Protein AF-A0A8S9MAS7-F1 (afdb_monomer_lite)

Organism: Brassica cretica (NCBI:txid69181)

Secondary structure (DSSP, 8-state):
-----HHHHHHHHHHS-GGGHHHHHHH-HHHHHHHTSHHHHHHHHHTT----------

Foldseek 3Di:
DPDDPLVVVLLVLLPDACVCLVVQLVVDVSSVVSNPDVSSVVNNVVVVNDRPPPPVDD

Radius of gyration: 12.21 Å; chains: 1; bounding box: 27×18×38 Å

Structure (mmCIF, N/CA/C/O backbone):
data_AF-A0A8S9MAS7-F1
#
_entry.id   AF-A0A8S9MAS7-F1
#
loop_
_atom_site.group_PDB
_atom_site.id
_atom_site.type_symbol
_atom_site.label_atom_id
_atom_site.label_alt_id
_atom_site.label_comp_id
_atom_site.label_asym_id
_atom_site.label_entity_id
_atom_site.label_seq_id
_atom_site.pdbx_PDB_ins_code
_atom_site.Cartn_x
_atom_site.Cartn_y
_atom_site.Cartn_z
_atom_site.occupancy
_atom_site.B_iso_or_equiv
_atom_site.auth_seq_id
_atom_site.auth_comp_id
_atom_site.auth_asym_id
_atom_site.auth_atom_id
_atom_site.pdbx_PDB_model_num
ATOM 1 N N . ILE A 1 1 ? 13.053 -8.311 -11.013 1.00 57.56 1 ILE A N 1
ATOM 2 C CA . ILE A 1 1 ? 11.599 -8.164 -11.270 1.00 57.56 1 ILE A CA 1
ATOM 3 C C . ILE A 1 1 ? 11.416 -6.857 -12.031 1.00 57.56 1 ILE A C 1
ATOM 5 O O . ILE A 1 1 ? 11.859 -5.840 -11.504 1.00 57.56 1 ILE A O 1
ATOM 9 N N . PRO A 1 2 ? 10.881 -6.867 -13.262 1.00 65.50 2 PRO A N 1
ATOM 10 C CA . PRO A 1 2 ? 10.585 -5.632 -13.982 1.00 65.50 2 PRO A CA 1
ATOM 11 C C . PRO A 1 2 ? 9.647 -4.759 -13.140 1.00 65.50 2 PRO A C 1
ATOM 13 O O . PRO A 1 2 ? 8.720 -5.262 -12.504 1.00 65.50 2 PRO A O 1
ATOM 16 N N . SER A 1 3 ? 9.927 -3.459 -13.075 1.00 66.38 3 SER A N 1
ATOM 17 C CA . SER A 1 3 ? 9.111 -2.521 -12.308 1.00 66.38 3 SER A CA 1
ATOM 18 C C . SER A 1 3 ? 7.713 -2.460 -12.913 1.00 66.38 3 SER A C 1
ATOM 20 O O . SER A 1 3 ? 7.555 -2.006 -14.046 1.00 66.38 3 SER A O 1
ATOM 22 N N . LEU A 1 4 ? 6.704 -2.910 -12.162 1.00 73.31 4 LEU A N 1
ATOM 23 C CA . LEU A 1 4 ? 5.314 -2.689 -12.539 1.00 73.31 4 LEU A CA 1
ATOM 24 C C . LEU A 1 4 ? 5.063 -1.179 -12.687 1.00 73.31 4 LEU A C 1
ATOM 26 O O . LEU A 1 4 ? 5.616 -0.394 -11.905 1.00 73.31 4 LEU A O 1
ATOM 30 N N . PRO A 1 5 ? 4.203 -0.755 -13.627 1.00 81.94 5 PRO A N 1
ATOM 31 C CA . PRO A 1 5 ? 3.785 0.635 -13.702 1.00 81.94 5 PRO A CA 1
ATOM 32 C C . PRO A 1 5 ? 3.228 1.104 -12.351 1.00 81.94 5 PRO A C 1
ATOM 34 O O . PRO A 1 5 ? 2.518 0.363 -11.658 1.00 81.94 5 PRO A O 1
ATOM 37 N N . GLY A 1 6 ? 3.549 2.342 -11.966 1.00 79.88 6 GLY A N 1
ATOM 38 C CA . GLY A 1 6 ? 3.145 2.904 -10.674 1.00 79.88 6 GLY A CA 1
ATOM 39 C C . GLY A 1 6 ? 1.632 2.835 -10.458 1.00 79.88 6 GLY A C 1
ATOM 40 O O . GLY A 1 6 ? 1.186 2.455 -9.379 1.00 79.88 6 GLY A O 1
ATOM 41 N N . ASP A 1 7 ? 0.846 3.094 -11.504 1.00 82.75 7 ASP A N 1
ATOM 42 C CA . ASP A 1 7 ? -0.614 3.033 -11.434 1.00 82.75 7 ASP A CA 1
ATOM 43 C C . ASP A 1 7 ? -1.146 1.622 -11.192 1.00 82.75 7 ASP A C 1
ATOM 45 O O . ASP A 1 7 ? -2.072 1.460 -10.403 1.00 82.75 7 ASP A O 1
ATOM 49 N N . VAL A 1 8 ? -0.546 0.591 -11.790 1.00 86.81 8 VAL A N 1
ATOM 50 C CA . VAL A 1 8 ? -0.941 -0.806 -11.531 1.00 86.81 8 VAL A CA 1
ATOM 51 C C . VAL A 1 8 ? -0.612 -1.176 -10.086 1.00 86.81 8 VAL A C 1
ATOM 53 O O . VAL A 1 8 ? -1.416 -1.788 -9.387 1.00 86.81 8 VAL A O 1
ATOM 56 N N . THR A 1 9 ? 0.540 -0.718 -9.594 1.00 88.56 9 THR A N 1
ATOM 57 C CA . THR A 1 9 ? 0.964 -0.957 -8.210 1.00 88.56 9 THR A CA 1
ATOM 58 C C . THR A 1 9 ? 0.007 -0.325 -7.196 1.00 88.56 9 THR A C 1
ATOM 60 O O . THR A 1 9 ? -0.305 -0.941 -6.178 1.00 88.56 9 THR A O 1
ATOM 63 N N . VAL A 1 10 ? -0.493 0.886 -7.469 1.00 90.94 10 VAL A N 1
ATOM 64 C CA . VAL A 1 10 ? -1.480 1.549 -6.601 1.00 90.94 10 VAL A CA 1
ATOM 65 C C . VAL A 1 10 ? -2.817 0.808 -6.611 1.00 90.94 10 VAL A C 1
ATOM 67 O O . VAL A 1 10 ? -3.444 0.728 -5.560 1.00 90.94 10 VAL A O 1
ATOM 70 N N . ASP A 1 11 ? -3.254 0.247 -7.746 1.00 91.00 11 ASP A N 1
ATOM 71 C CA . ASP A 1 11 ? -4.495 -0.547 -7.789 1.00 91.00 11 ASP A CA 1
ATOM 72 C C . ASP A 1 11 ? -4.385 -1.822 -6.948 1.00 91.00 11 ASP A C 1
ATOM 74 O O . ASP A 1 11 ? -5.264 -2.111 -6.137 1.00 91.00 11 ASP A O 1
ATOM 78 N N . ILE A 1 12 ? -3.257 -2.530 -7.073 1.00 91.12 12 ILE A N 1
ATOM 79 C CA . ILE A 1 12 ? -2.971 -3.724 -6.272 1.00 91.12 12 ILE A CA 1
ATOM 80 C C . ILE A 1 12 ? -2.946 -3.363 -4.784 1.00 91.12 12 ILE A C 1
ATOM 82 O O . ILE A 1 12 ? -3.659 -3.977 -3.993 1.00 91.12 12 ILE A O 1
ATOM 86 N N . LEU A 1 13 ? -2.180 -2.335 -4.396 1.00 91.88 13 LEU A N 1
ATOM 87 C CA . LEU A 1 13 ? -2.101 -1.896 -3.000 1.00 91.88 13 LEU A CA 1
ATOM 88 C C . LEU A 1 13 ? -3.457 -1.438 -2.458 1.00 91.88 13 LEU A C 1
ATOM 90 O O . LEU A 1 13 ? -3.759 -1.710 -1.300 1.00 91.88 13 LEU A O 1
ATOM 94 N N . ALA A 1 14 ? -4.291 -0.781 -3.269 1.00 93.62 14 ALA A N 1
ATOM 95 C CA . ALA A 1 14 ? -5.604 -0.316 -2.830 1.00 93.62 14 ALA A CA 1
ATOM 96 C C . ALA A 1 14 ? -6.509 -1.479 -2.400 1.00 93.62 14 ALA A C 1
ATOM 98 O O . ALA A 1 14 ? -7.328 -1.302 -1.500 1.00 93.62 14 ALA A O 1
ATOM 99 N N . ARG A 1 15 ? -6.327 -2.668 -2.981 1.00 92.19 15 ARG A N 1
ATOM 100 C CA . ARG A 1 15 ? -7.084 -3.883 -2.646 1.00 92.19 15 ARG A CA 1
ATOM 101 C C . ARG A 1 15 ? -6.550 -4.623 -1.420 1.00 92.19 15 ARG A C 1
ATOM 103 O O . ARG A 1 15 ? -7.266 -5.431 -0.838 1.00 92.19 15 ARG A O 1
ATOM 110 N N . VAL A 1 16 ? -5.320 -4.338 -0.999 1.00 91.12 16 VAL A N 1
ATOM 111 C CA . VAL A 1 16 ? -4.704 -4.968 0.174 1.00 91.12 16 VAL A CA 1
ATOM 112 C C . VAL A 1 16 ? -5.254 -4.332 1.462 1.00 91.12 16 VAL A C 1
ATOM 114 O O . VAL A 1 16 ? -5.383 -3.108 1.543 1.00 91.12 16 VAL A O 1
ATOM 117 N N . PRO A 1 17 ? -5.582 -5.109 2.510 1.00 89.56 17 PR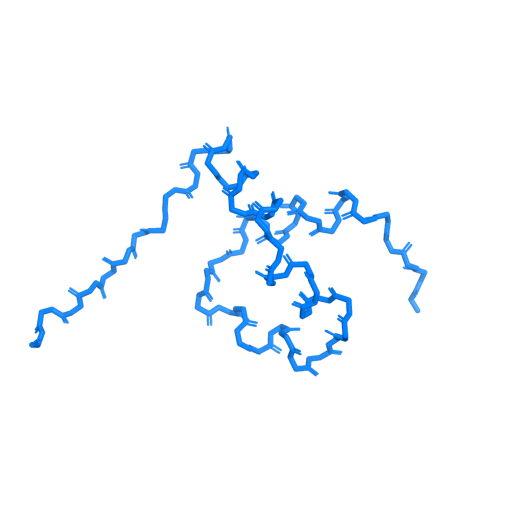O A N 1
ATOM 118 C CA . PRO A 1 17 ? -5.951 -4.541 3.805 1.00 89.56 17 PRO A CA 1
ATOM 119 C C . PRO A 1 17 ? -4.808 -3.708 4.406 1.00 89.56 17 PRO A C 1
ATOM 121 O O . PRO A 1 17 ? -3.666 -4.166 4.429 1.00 89.56 17 PRO A O 1
ATOM 124 N N . SER A 1 18 ? -5.115 -2.530 4.968 1.00 88.38 18 SER A N 1
ATOM 125 C CA . SER A 1 18 ? -4.111 -1.620 5.567 1.00 88.38 18 SER A CA 1
ATOM 126 C C . SER A 1 18 ? -3.232 -2.270 6.645 1.00 88.38 18 SER A C 1
ATOM 128 O O . SER A 1 18 ? -2.090 -1.864 6.833 1.00 88.38 18 SER A O 1
ATOM 130 N N . SER A 1 19 ? -3.701 -3.344 7.292 1.00 89.69 19 SER A N 1
ATOM 131 C CA . SER A 1 19 ? -2.909 -4.112 8.261 1.00 89.69 19 SER A CA 1
ATOM 132 C C . SER A 1 19 ? -1.598 -4.665 7.687 1.00 89.69 19 SER A C 1
ATOM 134 O O . SER A 1 19 ? -0.649 -4.869 8.435 1.00 89.69 19 SER A O 1
ATOM 136 N N . HIS A 1 20 ? -1.503 -4.858 6.368 1.00 91.50 20 HIS A N 1
ATOM 137 C CA . HIS A 1 20 ? -0.291 -5.351 5.704 1.00 91.50 20 HIS A CA 1
ATOM 138 C C . HIS A 1 20 ? 0.664 -4.227 5.272 1.00 91.50 20 HIS A C 1
ATOM 140 O O . HIS A 1 20 ? 1.803 -4.493 4.883 1.00 91.50 20 HIS A O 1
ATOM 146 N N . TYR A 1 21 ? 0.233 -2.963 5.321 1.00 91.81 21 TYR A N 1
ATOM 147 C CA . TYR A 1 21 ? 1.036 -1.825 4.872 1.00 91.81 21 TYR A CA 1
ATOM 148 C C . TYR A 1 21 ? 2.345 -1.625 5.650 1.00 91.81 21 TYR A C 1
ATOM 150 O O . TYR A 1 21 ? 3.340 -1.280 5.001 1.00 91.81 21 TYR A O 1
ATOM 158 N N . PRO A 1 22 ? 2.419 -1.866 6.977 1.00 92.81 22 PRO A N 1
ATOM 159 C CA . PRO A 1 22 ? 3.688 -1.813 7.699 1.00 92.81 22 PRO A CA 1
ATOM 160 C C . PRO A 1 22 ? 4.719 -2.779 7.108 1.00 92.81 22 PRO A C 1
ATOM 162 O O . PRO A 1 22 ? 5.812 -2.357 6.735 1.00 92.81 22 PRO A O 1
ATOM 165 N N . THR A 1 23 ? 4.341 -4.042 6.899 1.00 94.12 23 THR A N 1
ATOM 166 C CA . THR A 1 23 ? 5.218 -5.064 6.310 1.00 94.12 23 THR A CA 1
ATOM 167 C C . THR A 1 23 ? 5.621 -4.704 4.879 1.00 94.12 23 THR A C 1
ATOM 169 O O . THR A 1 23 ? 6.803 -4.735 4.533 1.00 94.12 23 THR A O 1
ATOM 172 N N . LEU A 1 24 ? 4.668 -4.273 4.047 1.00 91.19 24 LEU A N 1
ATOM 173 C CA . LEU A 1 24 ? 4.945 -3.882 2.658 1.00 91.19 24 LEU A CA 1
ATOM 174 C C . LEU A 1 24 ? 5.852 -2.640 2.550 1.00 91.19 24 LEU A C 1
ATOM 176 O O . LEU A 1 24 ? 6.638 -2.519 1.610 1.00 91.19 24 LEU A O 1
ATOM 180 N N . SER A 1 25 ? 5.804 -1.732 3.524 1.00 92.75 25 SER A N 1
ATOM 181 C CA . SER A 1 25 ? 6.672 -0.545 3.568 1.00 92.75 25 SER A CA 1
ATOM 182 C C . SER A 1 25 ? 8.134 -0.863 3.909 1.00 92.75 25 SER A C 1
ATOM 184 O O . SER A 1 25 ? 9.024 -0.034 3.665 1.00 92.75 25 SER A O 1
ATOM 186 N N . LEU A 1 26 ? 8.394 -2.040 4.486 1.00 93.38 26 LEU A N 1
ATOM 187 C CA . LEU A 1 26 ? 9.739 -2.508 4.825 1.00 93.38 26 LEU A CA 1
ATOM 188 C C . LEU A 1 26 ? 10.424 -3.190 3.638 1.00 93.38 26 LEU A C 1
ATOM 190 O O . LEU A 1 26 ? 11.623 -3.006 3.452 1.00 93.38 26 LEU A O 1
ATOM 194 N N . VAL A 1 27 ? 9.669 -3.902 2.796 1.00 89.50 27 VAL A N 1
ATOM 195 C CA . VAL A 1 27 ? 10.243 -4.669 1.675 1.00 89.50 27 VAL A CA 1
ATOM 196 C C . VAL A 1 27 ? 10.619 -3.805 0.466 1.00 89.50 27 VAL A C 1
ATOM 198 O O . VAL A 1 27 ? 11.428 -4.221 -0.359 1.00 89.50 27 VAL A O 1
ATOM 201 N N . SER A 1 28 ? 10.045 -2.602 0.326 1.00 88.00 28 SER A N 1
ATOM 202 C CA . SER A 1 28 ? 10.316 -1.726 -0.821 1.00 88.00 28 SER A CA 1
ATOM 203 C C . SER A 1 28 ? 10.153 -0.242 -0.502 1.00 88.00 28 SER A C 1
ATOM 205 O O . SE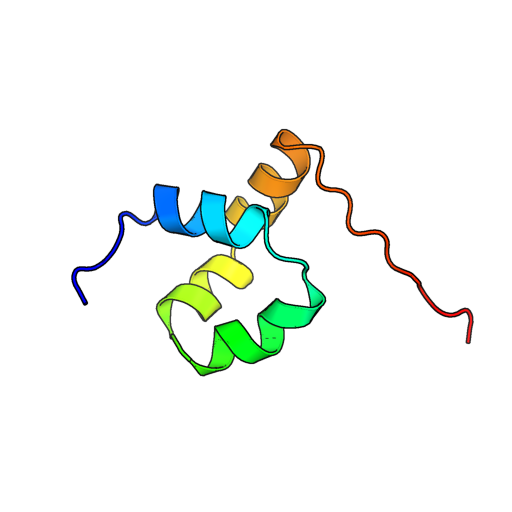R A 1 28 ? 9.118 0.210 -0.005 1.00 88.00 28 SER A O 1
ATOM 207 N N . LYS A 1 29 ? 11.150 0.561 -0.903 1.00 89.38 29 LYS A N 1
ATOM 208 C CA . LYS A 1 29 ? 11.078 2.033 -0.862 1.00 89.38 29 LYS A CA 1
ATOM 209 C C . LYS A 1 29 ? 9.919 2.568 -1.713 1.00 89.3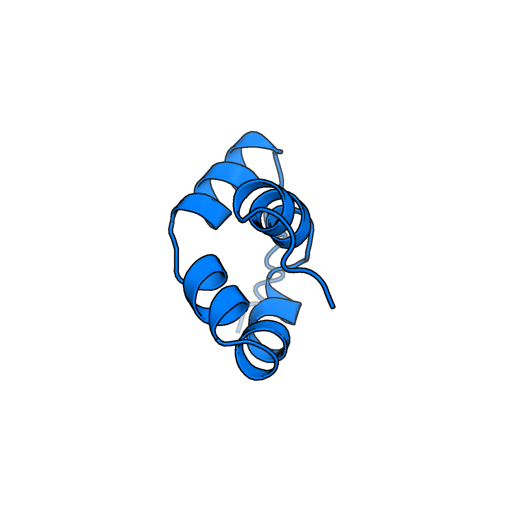8 29 LYS A C 1
ATOM 211 O O . LYS A 1 29 ? 9.325 3.584 -1.357 1.00 89.38 29 LYS A O 1
ATOM 216 N N . THR A 1 30 ? 9.586 1.893 -2.814 1.00 88.75 30 THR A N 1
ATOM 217 C CA . THR A 1 30 ? 8.467 2.272 -3.688 1.00 88.75 30 THR A CA 1
ATOM 218 C C . THR A 1 30 ? 7.135 2.055 -2.983 1.00 88.75 30 THR A C 1
ATOM 220 O O . THR A 1 30 ? 6.323 2.974 -2.944 1.00 88.75 30 THR A O 1
ATOM 223 N N . PHE A 1 31 ? 6.932 0.895 -2.350 1.00 90.12 31 PHE A N 1
ATOM 224 C CA . PHE A 1 31 ? 5.712 0.641 -1.576 1.00 90.12 31 PHE A CA 1
ATOM 225 C C . PHE A 1 31 ? 5.560 1.626 -0.427 1.00 90.12 31 PHE A C 1
ATOM 227 O O . PHE A 1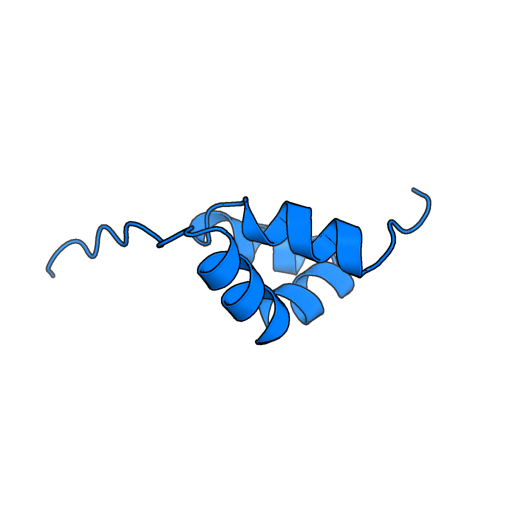 31 ? 4.490 2.205 -0.284 1.00 90.12 31 PHE A O 1
ATOM 234 N N . ARG A 1 32 ? 6.640 1.915 0.307 1.00 92.19 32 ARG A N 1
ATOM 235 C CA . ARG A 1 32 ? 6.624 2.943 1.356 1.00 92.19 32 ARG A CA 1
ATOM 236 C C . ARG A 1 32 ? 6.129 4.297 0.835 1.00 92.19 32 ARG A C 1
ATOM 238 O O . ARG A 1 32 ? 5.256 4.904 1.446 1.00 92.19 32 ARG A O 1
ATOM 245 N N . LYS A 1 33 ? 6.652 4.760 -0.309 1.00 92.62 33 LYS A N 1
ATOM 246 C CA . LYS A 1 33 ? 6.225 6.027 -0.932 1.00 92.62 33 LYS A CA 1
ATOM 247 C C . LYS A 1 33 ? 4.759 6.000 -1.372 1.00 92.62 33 LYS A C 1
ATOM 249 O O . LYS A 1 33 ? 4.065 6.998 -1.211 1.00 92.62 33 LYS A O 1
ATOM 254 N N . LEU A 1 34 ? 4.289 4.883 -1.929 1.00 91.38 34 LEU A N 1
ATOM 255 C CA . LEU A 1 34 ? 2.902 4.741 -2.381 1.00 91.38 34 LEU A CA 1
ATOM 256 C C . LEU A 1 34 ? 1.915 4.664 -1.210 1.00 91.38 34 LEU A C 1
ATOM 258 O O . LEU A 1 34 ? 0.873 5.307 -1.264 1.00 91.38 34 LEU A O 1
ATOM 262 N N . ILE A 1 35 ? 2.263 3.938 -0.146 1.00 92.44 35 ILE A N 1
ATOM 263 C CA . ILE A 1 35 ? 1.466 3.807 1.083 1.00 92.44 35 ILE A CA 1
ATOM 264 C C . ILE A 1 35 ? 1.330 5.150 1.802 1.00 92.44 35 ILE A C 1
ATOM 266 O O . ILE A 1 35 ? 0.251 5.483 2.286 1.00 92.44 35 ILE A O 1
ATOM 270 N N . ALA A 1 36 ? 2.399 5.948 1.825 1.00 91.56 36 ALA A N 1
ATOM 271 C CA . ALA A 1 36 ? 2.372 7.304 2.366 1.00 91.56 36 ALA A CA 1
ATOM 272 C C . ALA A 1 36 ? 1.652 8.317 1.450 1.00 91.56 36 ALA A C 1
ATOM 274 O O . ALA A 1 36 ? 1.412 9.452 1.855 1.00 91.56 36 ALA A O 1
ATOM 275 N N . SER A 1 37 ? 1.319 7.946 0.209 1.00 91.44 37 SER A N 1
ATOM 276 C CA . SER A 1 37 ? 0.699 8.857 -0.751 1.00 91.44 37 SER A CA 1
ATOM 277 C C . SER A 1 37 ? -0.826 8.904 -0.588 1.00 91.44 37 SER A C 1
ATOM 279 O O . SER A 1 37 ? -1.475 7.854 -0.553 1.00 91.44 37 SER A O 1
ATOM 281 N N . PRO A 1 38 ? -1.455 10.094 -0.642 1.00 90.50 38 PRO A N 1
ATOM 282 C CA . PRO A 1 38 ? -2.916 10.210 -0.639 1.00 90.50 38 PRO A CA 1
ATOM 283 C C . PRO A 1 38 ? -3.570 9.555 -1.867 1.00 90.50 38 PRO A C 1
ATOM 285 O O . PRO A 1 38 ? -4.753 9.217 -1.832 1.00 90.50 38 PRO A O 1
ATOM 288 N N . LYS A 1 39 ? -2.806 9.325 -2.949 1.00 91.31 39 LYS A N 1
ATOM 289 C CA . LYS A 1 39 ? -3.283 8.643 -4.164 1.00 91.31 39 LYS A CA 1
ATOM 290 C C . LYS A 1 39 ? -3.856 7.258 -3.859 1.00 91.31 39 LYS A C 1
ATOM 292 O O . LYS A 1 39 ? -4.874 6.884 -4.438 1.00 91.31 39 LYS A O 1
ATOM 297 N N . LEU A 1 40 ? -3.235 6.529 -2.931 1.00 92.50 40 LEU A N 1
ATOM 298 C CA . LEU A 1 40 ? -3.680 5.200 -2.530 1.00 92.50 40 LEU A CA 1
ATOM 299 C C . LEU A 1 40 ? -5.053 5.252 -1.856 1.00 92.50 40 LEU A C 1
ATOM 301 O O . LEU A 1 40 ? -5.968 4.538 -2.257 1.00 92.50 40 LEU A O 1
ATOM 305 N N . TYR A 1 41 ? -5.220 6.133 -0.870 1.00 90.88 41 TYR A N 1
ATOM 306 C CA . TYR A 1 41 ? -6.475 6.268 -0.128 1.00 90.88 41 TYR A CA 1
ATOM 307 C C . TYR A 1 41 ? -7.610 6.814 -0.997 1.00 90.88 41 TYR A C 1
ATOM 309 O O . TYR A 1 41 ? -8.741 6.339 -0.891 1.00 90.88 41 TYR A O 1
ATOM 317 N N . LYS A 1 42 ? -7.306 7.722 -1.933 1.00 92.56 42 LYS A N 1
ATOM 318 C CA . LYS A 1 42 ? -8.275 8.161 -2.946 1.00 92.56 42 LYS A CA 1
ATOM 319 C C . LYS A 1 42 ? -8.743 6.989 -3.809 1.00 92.56 42 LYS A C 1
ATOM 321 O O . LYS A 1 42 ? -9.942 6.835 -4.017 1.00 92.56 42 LYS A O 1
ATOM 326 N N . ARG A 1 43 ? -7.820 6.134 -4.266 1.00 93.62 43 ARG A N 1
ATOM 327 C CA . ARG A 1 43 ? -8.183 4.951 -5.055 1.00 93.62 43 ARG A CA 1
ATOM 328 C C . ARG A 1 43 ? -8.999 3.943 -4.247 1.00 93.62 43 ARG A C 1
ATOM 330 O O . ARG A 1 43 ? -9.983 3.427 -4.758 1.00 93.62 43 ARG A O 1
ATOM 337 N N . ARG A 1 44 ? -8.658 3.713 -2.976 1.00 92.88 44 ARG A N 1
ATOM 338 C CA . ARG A 1 44 ? -9.469 2.871 -2.077 1.00 92.88 44 ARG A CA 1
ATOM 339 C C . ARG A 1 44 ? -10.904 3.366 -1.967 1.00 92.88 44 ARG A C 1
ATOM 341 O O . ARG A 1 44 ? -11.826 2.570 -2.091 1.00 92.88 44 ARG A O 1
ATOM 348 N N . SER A 1 45 ? -11.080 4.675 -1.789 1.00 91.25 45 SER A N 1
ATOM 349 C CA . SER A 1 45 ? -12.403 5.299 -1.745 1.00 91.25 45 SER A CA 1
ATOM 350 C C . SER A 1 45 ? -13.167 5.114 -3.062 1.00 91.25 45 SER A C 1
ATOM 352 O O . SER A 1 45 ? -14.326 4.716 -3.024 1.00 91.25 45 SER A O 1
ATOM 354 N N . GLN A 1 46 ? -12.514 5.305 -4.215 1.00 92.88 46 GLN A N 1
ATOM 355 C CA . GLN A 1 46 ? -13.120 5.068 -5.536 1.00 92.88 46 GLN A CA 1
ATOM 356 C C . GLN A 1 46 ? -13.545 3.609 -5.751 1.00 92.88 46 GLN A C 1
ATOM 358 O O . GLN A 1 46 ? -14.552 3.355 -6.401 1.00 92.88 46 GLN A O 1
ATOM 363 N N . LEU A 1 47 ? -12.789 2.658 -5.198 1.00 91.44 47 LEU A N 1
ATOM 364 C CA . LEU A 1 47 ? -13.102 1.229 -5.253 1.00 91.44 47 LEU A CA 1
ATOM 365 C C . LEU A 1 47 ? -14.138 0.794 -4.200 1.00 91.44 47 LEU A C 1
ATOM 367 O O . LEU A 1 47 ? -14.460 -0.388 -4.132 1.00 91.44 47 LEU A O 1
ATOM 371 N N . GLY A 1 48 ? -14.627 1.706 -3.351 1.00 90.44 48 GLY A N 1
ATOM 372 C CA . GLY A 1 48 ? -15.541 1.372 -2.254 1.00 90.44 48 GLY A CA 1
ATOM 373 C C . GLY A 1 48 ? -14.894 0.539 -1.142 1.00 90.44 48 GLY A C 1
ATOM 374 O O . GLY A 1 48 ? -15.594 -0.065 -0.334 1.00 90.44 48 GLY A O 1
ATOM 375 N N . ILE A 1 49 ? -13.560 0.496 -1.078 1.00 88.44 49 ILE A N 1
ATOM 376 C CA . ILE A 1 49 ? -12.820 -0.275 -0.076 1.00 88.44 49 ILE A CA 1
ATOM 377 C C . ILE A 1 49 ? -12.718 0.560 1.196 1.00 88.44 49 ILE A C 1
ATOM 379 O O . ILE A 1 49 ? -11.731 1.263 1.450 1.00 88.44 49 ILE A O 1
ATOM 383 N N . THR A 1 50 ? -13.755 0.469 2.017 1.00 75.69 50 THR A N 1
ATOM 384 C CA . THR A 1 50 ? -13.712 0.943 3.394 1.00 75.69 50 THR A CA 1
ATOM 385 C C . THR A 1 50 ? -12.946 -0.080 4.223 1.00 75.69 50 THR A C 1
ATOM 387 O O . THR A 1 50 ? -13.184 -1.286 4.183 1.00 75.69 50 THR A O 1
ATOM 390 N N . GLN A 1 51 ? -11.931 0.390 4.944 1.00 68.44 51 GLN A N 1
ATOM 391 C CA . GLN A 1 51 ? -11.287 -0.452 5.937 1.00 68.44 51 GLN A CA 1
ATOM 392 C C . GLN A 1 51 ? -12.329 -0.713 7.024 1.00 68.44 51 GLN A C 1
ATOM 394 O O . GLN A 1 51 ? -12.710 0.232 7.713 1.00 68.44 51 GLN A O 1
ATOM 399 N N . HIS A 1 52 ? -12.759 -1.961 7.207 1.00 59.78 52 HIS A N 1
ATOM 400 C CA . HIS A 1 52 ? -13.434 -2.339 8.441 1.00 59.78 52 HIS A CA 1
ATOM 401 C C . HIS A 1 52 ? -12.379 -2.281 9.545 1.00 59.78 52 HIS A C 1
ATOM 403 O O . HIS A 1 52 ? -11.658 -3.246 9.809 1.00 59.78 52 HIS A O 1
ATOM 409 N N . ARG A 1 53 ? -12.190 -1.088 10.111 1.00 60.28 53 ARG A N 1
ATOM 410 C CA . ARG A 1 53 ? -11.438 -0.929 11.341 1.00 60.28 53 ARG A CA 1
ATOM 411 C C . ARG A 1 53 ? -12.284 -1.619 12.395 1.00 60.28 53 ARG A C 1
ATOM 413 O O . ARG A 1 53 ? -13.278 -1.072 12.853 1.00 60.28 53 ARG A O 1
ATOM 420 N N . VAL A 1 54 ? -11.915 -2.850 12.739 1.00 52.88 54 VAL A N 1
ATOM 421 C CA . VAL A 1 54 ? -12.216 -3.353 14.075 1.00 52.88 54 VAL A CA 1
ATOM 422 C C . VAL A 1 54 ? -11.351 -2.526 15.017 1.00 52.88 54 VAL A C 1
ATOM 424 O O . VAL A 1 54 ? -10.279 -2.943 15.441 1.00 52.88 54 VAL A O 1
ATOM 427 N N . ASP A 1 55 ? -11.754 -1.277 15.242 1.00 51.00 55 ASP A N 1
ATOM 428 C CA . ASP A 1 55 ? -11.285 -0.545 16.400 1.00 51.00 55 ASP A CA 1
ATOM 429 C C . ASP A 1 55 ? -11.873 -1.340 17.569 1.00 51.00 55 ASP A C 1
ATOM 431 O O . ASP A 1 55 ? -13.052 -1.222 17.901 1.00 51.00 55 ASP A O 1
ATOM 435 N N . ALA A 1 56 ? -11.087 -2.286 18.088 1.00 52.25 56 ALA A N 1
ATOM 436 C CA . ALA A 1 56 ? -11.349 -2.859 19.388 1.00 52.25 56 ALA A CA 1
ATOM 437 C C . ALA A 1 56 ? -11.399 -1.659 20.332 1.00 52.25 56 ALA A C 1
ATOM 439 O O . ALA A 1 56 ? -10.380 -1.004 20.543 1.00 52.25 56 ALA A O 1
ATOM 440 N N . LEU A 1 57 ? 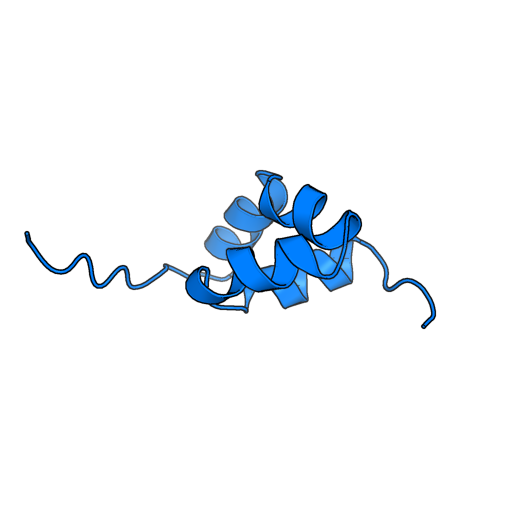-12.613 -1.323 20.773 1.00 51.94 57 LEU A N 1
ATOM 441 C CA . LEU A 1 57 ? -12.866 -0.416 21.879 1.00 51.94 57 LEU A CA 1
ATOM 442 C C . LEU A 1 57 ? -11.905 -0.795 23.007 1.00 51.94 57 LEU A C 1
ATOM 444 O O . LEU A 1 57 ? -12.046 -1.861 23.608 1.00 51.94 57 LEU A O 1
ATOM 448 N N . LEU A 1 58 ? -10.925 0.070 23.238 1.00 45.75 58 LEU A N 1
ATOM 449 C CA . LEU A 1 58 ? -10.155 0.135 24.465 1.00 45.75 58 LEU A CA 1
ATOM 450 C C . LEU A 1 58 ? -10.199 1.581 24.947 1.00 45.75 58 LEU A C 1
ATOM 452 O O . 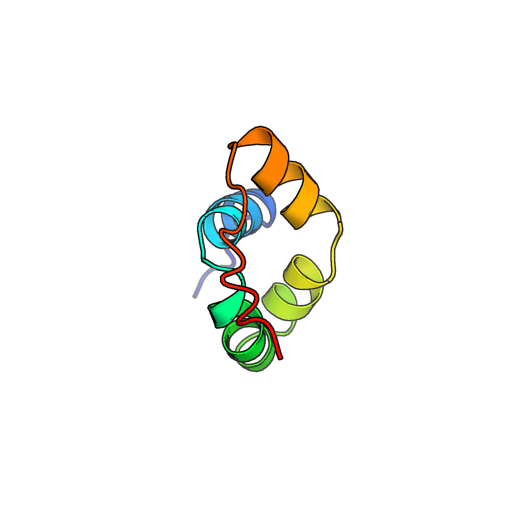LEU A 1 58 ? -9.951 2.475 24.104 1.00 45.75 58 LEU A O 1
#

Sequence (58 aa):
IPSLPGDVTVDILARVPSSHYPTLSLVSKTFRKLIASPKLYKRRSQLGITQHRVDALL

InterPro domains:
  IPR001810 F-box domain [PF00646] (1-42)
  IPR001810 F-box domain [PS50181] (1-44)
  IPR001810 F-box domain [SM00256] (4-44)
  IPR036047 F-box-like domain superfamily [SSF81383] (2-44)
  IPR050354 Arabidopsis F-box/kelch-repeat [PTHR24414] (1-53)

pLDDT: mean 83.69, std 13.63, range [45.75, 94.12]